Protein AF-A0A1M4Z8I9-F1 (afdb_monomer_lite)

Radius of gyration: 14.11 Å; chains: 1; bounding box: 34×24×38 Å

Foldseek 3Di:
DVVVLLVLLVQLQVLLVVLVVVVVCVVPDDPVRCVVCVVVNVVSVVSNVVSVVVNCVVPVPDDPCCSNNTDDHDDD

Structure (mmCIF, N/CA/C/O backbone):
data_AF-A0A1M4Z8I9-F1
#
_entry.id   AF-A0A1M4Z8I9-F1
#
loop_
_atom_site.group_PDB
_atom_site.id
_atom_site.type_symbol
_atom_site.label_atom_id
_atom_site.label_alt_id
_atom_site.label_comp_id
_atom_site.label_asym_id
_atom_site.label_entity_id
_atom_site.label_seq_id
_atom_site.pdbx_PDB_ins_code
_atom_site.Cartn_x
_atom_site.Cartn_y
_atom_site.Cartn_z
_atom_site.occupancy
_atom_site.B_iso_or_equiv
_atom_site.auth_seq_id
_atom_site.auth_comp_id
_atom_site.auth_asym_id
_atom_site.auth_atom_id
_atom_site.pdbx_PDB_model_num
ATOM 1 N N . MET A 1 1 ? -7.922 2.288 22.475 1.00 63.88 1 MET A N 1
ATOM 2 C CA . MET A 1 1 ? -8.576 1.700 21.285 1.00 63.88 1 MET A CA 1
ATOM 3 C C . MET A 1 1 ? -8.712 2.695 20.134 1.00 63.88 1 MET A C 1
ATOM 5 O O . MET A 1 1 ? -7.945 2.558 19.196 1.00 63.88 1 MET A O 1
ATOM 9 N N . ARG A 1 2 ? -9.553 3.746 20.210 1.00 73.81 2 ARG A N 1
ATOM 10 C CA . ARG A 1 2 ? -9.716 4.726 19.103 1.00 73.81 2 ARG A CA 1
ATOM 11 C C . ARG A 1 2 ? -8.405 5.350 18.596 1.00 73.81 2 ARG A C 1
ATOM 13 O O . ARG A 1 2 ? -8.128 5.285 17.407 1.00 73.81 2 ARG A O 1
ATOM 20 N N . LYS A 1 3 ? -7.553 5.842 19.506 1.00 80.50 3 LYS A N 1
ATOM 21 C CA . LYS A 1 3 ? -6.248 6.438 19.150 1.00 80.50 3 LYS A CA 1
ATOM 22 C C . LYS A 1 3 ? -5.294 5.463 18.442 1.00 80.50 3 LYS A C 1
ATOM 24 O O . LYS A 1 3 ? -4.489 5.886 17.624 1.00 80.50 3 LYS A O 1
ATOM 29 N N . GLN A 1 4 ? -5.379 4.168 18.756 1.00 90.88 4 GLN A N 1
ATOM 30 C CA . GLN A 1 4 ? -4.523 3.145 18.150 1.00 90.88 4 GLN A CA 1
ATOM 31 C C . GLN A 1 4 ? -4.976 2.828 16.724 1.00 90.88 4 GLN A C 1
AT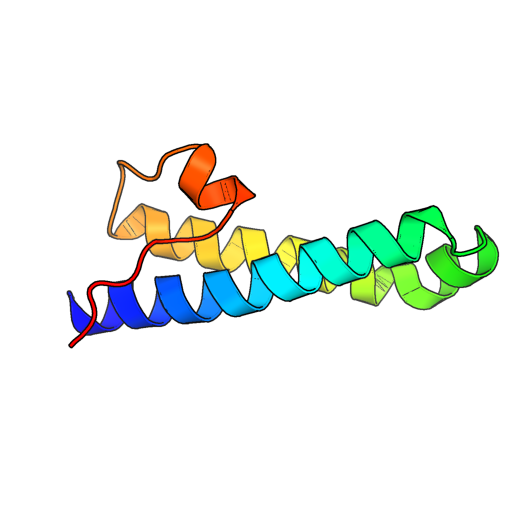OM 33 O O . GLN A 1 4 ? -4.148 2.814 15.820 1.00 90.88 4 GLN A O 1
ATOM 38 N N . LEU A 1 5 ? -6.286 2.660 16.510 1.00 93.50 5 LEU A N 1
ATOM 39 C CA . LEU A 1 5 ? -6.855 2.474 15.175 1.00 93.50 5 LEU A CA 1
ATOM 40 C C . LEU A 1 5 ? -6.540 3.664 14.258 1.00 93.50 5 LEU A C 1
ATOM 42 O O . LEU A 1 5 ? -6.109 3.470 13.127 1.00 93.50 5 LEU A O 1
ATOM 46 N N . GLU A 1 6 ? -6.688 4.896 14.747 1.00 93.94 6 GLU A N 1
ATOM 47 C CA . GLU A 1 6 ? -6.331 6.090 13.972 1.00 93.94 6 GLU A CA 1
ATOM 48 C C . GLU A 1 6 ? -4.834 6.166 13.644 1.00 93.94 6 GLU A C 1
ATOM 50 O O . GLU A 1 6 ? -4.482 6.575 12.539 1.00 93.94 6 GLU A O 1
ATOM 55 N N . SER A 1 7 ? -3.951 5.757 14.566 1.00 95.19 7 SER A N 1
ATOM 56 C CA . SER A 1 7 ? -2.506 5.673 14.294 1.00 95.19 7 SER A CA 1
ATOM 57 C C . SER A 1 7 ? -2.212 4.665 13.187 1.00 95.19 7 SER A C 1
ATOM 59 O O . SER A 1 7 ? -1.520 4.992 12.228 1.00 95.19 7 SER A O 1
ATOM 61 N N . LEU A 1 8 ? -2.806 3.471 13.266 1.00 96.62 8 LEU A N 1
ATOM 62 C CA . LEU A 1 8 ? -2.646 2.435 12.248 1.00 96.62 8 LEU A CA 1
ATOM 63 C C . LEU A 1 8 ? -3.166 2.900 10.880 1.00 96.62 8 LEU A C 1
ATOM 65 O O . LEU A 1 8 ? -2.476 2.728 9.879 1.00 96.62 8 LEU A O 1
ATOM 69 N N . LYS A 1 9 ? -4.335 3.556 10.832 1.00 96.38 9 LYS A N 1
ATOM 70 C CA . LYS A 1 9 ? -4.890 4.142 9.598 1.00 96.38 9 LYS A CA 1
ATOM 71 C C . LYS A 1 9 ? -3.965 5.223 9.017 1.00 96.38 9 LYS A C 1
ATOM 73 O O . LYS A 1 9 ? -3.752 5.258 7.808 1.00 96.38 9 LYS A O 1
ATOM 78 N N . LYS A 1 10 ? -3.350 6.067 9.857 1.00 96.75 10 LYS A N 1
ATOM 79 C CA . LYS A 1 10 ? -2.335 7.054 9.429 1.00 96.75 10 LYS A CA 1
ATOM 80 C C . LYS A 1 10 ? -1.091 6.389 8.841 1.00 96.75 10 LYS A C 1
ATOM 82 O O . LYS A 1 10 ? -0.635 6.789 7.773 1.00 96.75 10 LYS A O 1
ATOM 87 N N . GLU A 1 11 ? -0.552 5.381 9.518 1.00 97.69 11 GLU A N 1
ATOM 88 C CA . GLU A 1 11 ? 0.612 4.627 9.041 1.00 97.69 11 GLU A CA 1
ATOM 89 C C . GLU A 1 11 ? 0.313 3.907 7.723 1.00 97.69 11 GLU A C 1
ATOM 91 O O . GLU A 1 11 ? 1.134 3.941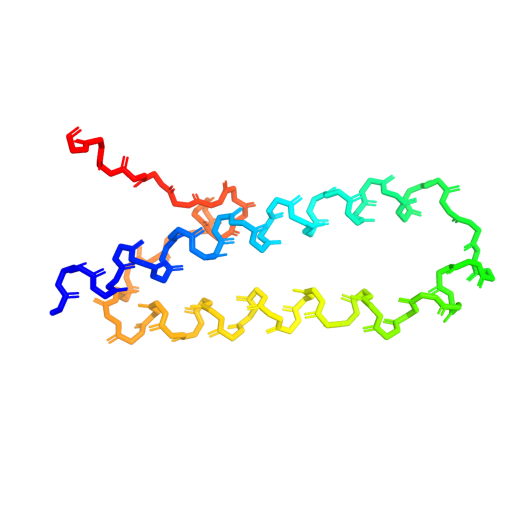 6.804 1.00 97.69 11 GLU A O 1
ATOM 96 N N . TYR A 1 12 ? -0.882 3.328 7.589 1.00 98.12 12 TYR A N 1
ATOM 97 C CA . TYR A 1 12 ? -1.331 2.706 6.348 1.00 98.12 12 TYR A CA 1
ATOM 98 C C . TYR A 1 12 ? -1.407 3.717 5.205 1.00 98.12 12 TYR A C 1
ATOM 100 O O . TYR A 1 12 ? -0.873 3.455 4.133 1.00 98.12 12 TYR A O 1
ATOM 108 N N . ASN A 1 13 ? -1.968 4.908 5.442 1.00 98.00 13 ASN A N 1
ATOM 109 C CA . ASN A 1 13 ? -2.025 5.969 4.432 1.00 98.00 13 ASN A CA 1
ATOM 110 C C . ASN A 1 13 ? -0.631 6.385 3.934 1.00 98.00 13 ASN A C 1
ATOM 112 O O . ASN A 1 13 ? -0.446 6.687 2.756 1.00 98.00 13 ASN A O 1
ATOM 116 N N . ILE A 1 14 ? 0.373 6.378 4.815 1.00 97.50 14 ILE A N 1
ATOM 117 C CA . ILE A 1 14 ? 1.765 6.626 4.424 1.00 97.50 14 ILE A CA 1
ATOM 118 C C . ILE A 1 14 ? 2.301 5.465 3.575 1.00 97.50 14 ILE A C 1
ATOM 120 O O . ILE A 1 14 ? 2.973 5.703 2.569 1.00 97.50 14 ILE A O 1
ATOM 124 N N . ALA A 1 15 ? 2.020 4.219 3.963 1.00 97.69 15 ALA A N 1
ATOM 125 C CA . ALA A 1 15 ? 2.463 3.028 3.242 1.00 97.69 15 ALA A CA 1
ATOM 126 C C . ALA A 1 15 ? 1.826 2.918 1.845 1.00 97.69 15 ALA A C 1
ATOM 128 O O . ALA A 1 15 ? 2.555 2.745 0.870 1.00 97.69 15 ALA A O 1
ATOM 129 N N . ILE A 1 16 ? 0.510 3.118 1.718 1.00 97.88 16 ILE A N 1
ATOM 130 C CA . ILE A 1 16 ? -0.193 3.056 0.428 1.00 97.88 16 ILE A CA 1
ATOM 131 C C . ILE A 1 16 ? 0.247 4.191 -0.508 1.00 97.88 16 ILE A C 1
ATOM 133 O O . ILE A 1 16 ? 0.437 3.983 -1.701 1.00 97.88 16 ILE A O 1
ATOM 137 N N . ALA A 1 17 ? 0.558 5.379 0.026 1.00 97.50 17 ALA A N 1
ATOM 138 C CA . ALA A 1 17 ? 1.149 6.452 -0.771 1.00 97.50 17 ALA A CA 1
ATOM 139 C C . ALA A 1 17 ? 2.545 6.086 -1.310 1.00 97.50 17 ALA A C 1
ATOM 141 O O . ALA A 1 17 ? 2.913 6.509 -2.407 1.00 97.50 17 ALA A O 1
ATOM 142 N N . ARG A 1 18 ? 3.341 5.310 -0.558 1.00 97.44 18 ARG A N 1
ATOM 143 C CA . ARG A 1 18 ? 4.622 4.769 -1.047 1.00 97.44 18 ARG A CA 1
ATOM 144 C C . ARG A 1 18 ? 4.400 3.690 -2.098 1.00 97.44 18 ARG A C 1
ATOM 146 O O . ARG A 1 18 ? 5.108 3.707 -3.097 1.00 97.44 18 ARG A O 1
ATOM 153 N N . PHE A 1 19 ? 3.411 2.821 -1.902 1.00 97.81 19 PHE A N 1
ATOM 154 C CA . PHE A 1 19 ? 3.014 1.825 -2.892 1.00 97.81 19 PHE A CA 1
ATOM 155 C C . PHE A 1 19 ? 2.633 2.482 -4.223 1.00 97.81 19 PHE A C 1
ATOM 157 O O . PHE A 1 19 ? 3.243 2.162 -5.231 1.00 97.81 19 PHE A O 1
ATOM 164 N N . HIS A 1 20 ? 1.763 3.496 -4.230 1.00 97.31 20 HIS A N 1
ATOM 165 C CA . HIS A 1 20 ? 1.400 4.208 -5.464 1.00 97.31 20 HIS A CA 1
ATOM 166 C C . HIS A 1 20 ? 2.586 4.907 -6.144 1.00 97.31 20 HIS A C 1
ATOM 168 O O . HIS A 1 20 ? 2.635 5.020 -7.366 1.00 97.31 20 HIS A O 1
ATOM 174 N N . LYS A 1 21 ? 3.558 5.414 -5.373 1.00 96.88 21 LYS A N 1
ATOM 175 C CA . LYS A 1 21 ? 4.791 5.976 -5.952 1.00 96.88 21 LYS A CA 1
ATOM 176 C C . LYS A 1 21 ? 5.661 4.893 -6.584 1.00 96.88 21 LYS A C 1
ATOM 178 O O . LYS A 1 21 ? 6.225 5.128 -7.645 1.00 96.88 21 LYS A O 1
ATOM 183 N N . MET A 1 22 ? 5.773 3.744 -5.923 1.00 96.75 22 MET A N 1
ATOM 184 C CA . MET A 1 22 ? 6.505 2.583 -6.420 1.00 96.75 22 MET A CA 1
ATOM 185 C C . MET A 1 22 ? 5.839 2.010 -7.675 1.00 96.75 22 MET A C 1
ATOM 187 O O . MET A 1 22 ? 6.539 1.748 -8.640 1.00 96.75 22 MET A O 1
ATOM 191 N N . GLU A 1 23 ? 4.513 1.893 -7.698 1.00 95.94 23 GLU A N 1
ATOM 192 C CA . GLU A 1 23 ? 3.736 1.445 -8.860 1.00 95.94 23 GLU A CA 1
ATOM 193 C C . GLU A 1 23 ? 4.019 2.328 -10.085 1.00 95.94 23 GLU A C 1
ATOM 195 O O . GLU A 1 23 ? 4.488 1.833 -11.104 1.00 95.94 23 GLU A O 1
ATOM 200 N N . LYS A 1 24 ? 3.904 3.655 -9.936 1.00 96.75 24 LYS A N 1
ATOM 201 C CA . LYS A 1 24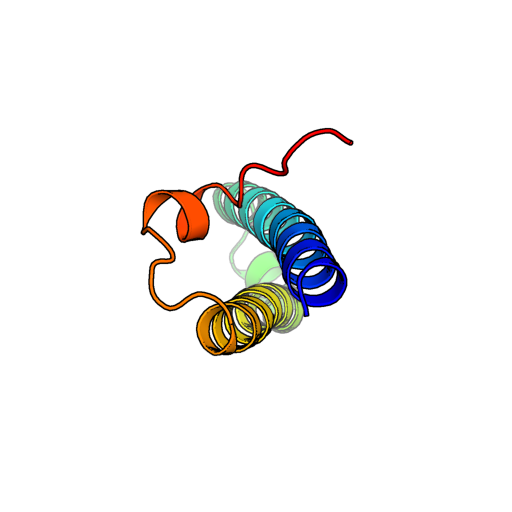 ? 4.252 4.612 -11.003 1.00 96.75 24 LYS A CA 1
ATOM 202 C C . LYS A 1 24 ? 5.712 4.544 -11.441 1.00 96.75 24 LYS A C 1
ATOM 204 O O . LYS A 1 24 ? 6.032 4.837 -12.588 1.00 96.75 24 LYS A O 1
ATOM 209 N N . TRP A 1 25 ? 6.622 4.240 -10.519 1.00 96.88 25 TRP A N 1
ATOM 210 C CA . TRP A 1 25 ? 8.026 4.054 -10.863 1.00 96.88 25 TRP A CA 1
ATOM 211 C C . TRP A 1 25 ? 8.212 2.777 -11.690 1.00 96.88 25 TRP A C 1
ATOM 213 O O . TRP A 1 25 ? 8.865 2.841 -12.730 1.00 96.88 25 TRP A O 1
ATOM 223 N N . CYS A 1 26 ? 7.579 1.664 -11.301 1.00 95.31 26 CYS A N 1
ATOM 224 C CA . CYS A 1 26 ? 7.611 0.400 -12.040 1.00 95.31 26 CYS A CA 1
ATOM 225 C C . CYS A 1 26 ? 7.107 0.541 -13.485 1.00 95.31 26 CYS A C 1
ATOM 227 O O . CYS A 1 26 ? 7.666 -0.106 -14.364 1.00 95.31 26 CYS A O 1
ATOM 229 N N . ASP A 1 27 ? 6.142 1.428 -13.752 1.00 96.44 27 ASP A N 1
ATOM 230 C CA . ASP A 1 27 ? 5.657 1.712 -15.116 1.00 96.44 27 ASP A CA 1
ATOM 231 C C . ASP A 1 27 ? 6.755 2.237 -16.062 1.00 96.44 27 ASP A C 1
ATOM 233 O O . ASP A 1 27 ? 6.639 2.133 -17.282 1.00 96.44 27 ASP A O 1
ATOM 237 N N . THR A 1 28 ? 7.819 2.827 -15.509 1.00 96.25 28 THR A N 1
ATOM 238 C CA . THR A 1 28 ? 8.920 3.442 -16.274 1.00 96.25 28 THR A CA 1
ATOM 239 C C . THR A 1 28 ? 10.278 2.779 -16.045 1.00 96.25 28 THR A C 1
ATOM 241 O O . THR A 1 28 ? 11.206 2.998 -16.824 1.00 96.25 28 THR A O 1
ATOM 244 N N . ALA A 1 29 ? 10.415 1.981 -14.985 1.00 96.25 29 ALA A N 1
ATOM 245 C CA . ALA A 1 29 ? 11.656 1.321 -14.612 1.00 96.25 29 ALA A CA 1
ATOM 246 C C . ALA A 1 29 ? 11.948 0.124 -15.521 1.00 96.25 29 ALA A C 1
ATOM 248 O O . ALA A 1 29 ? 11.055 -0.654 -15.863 1.00 96.25 29 ALA A O 1
ATOM 249 N N . THR A 1 30 ? 13.222 -0.066 -15.858 1.00 97.50 30 THR A N 1
ATOM 250 C CA . THR A 1 30 ? 13.659 -1.260 -16.587 1.00 97.50 30 THR A CA 1
ATOM 251 C C . THR A 1 30 ? 13.516 -2.513 -15.721 1.00 97.50 30 THR A C 1
ATOM 253 O O . THR A 1 30 ? 13.487 -2.433 -14.493 1.00 97.50 30 THR A O 1
ATOM 256 N N . ILE A 1 31 ? 13.476 -3.690 -16.351 1.00 95.50 31 ILE A N 1
ATOM 257 C CA . ILE A 1 31 ? 13.437 -4.973 -15.629 1.00 95.50 31 ILE A CA 1
ATOM 258 C C . ILE A 1 31 ? 14.641 -5.099 -14.685 1.00 95.50 31 ILE A C 1
ATOM 260 O O . ILE A 1 31 ? 14.468 -5.462 -13.528 1.00 95.50 31 ILE A O 1
ATOM 264 N N . GLU A 1 32 ? 15.841 -4.721 -15.134 1.00 97.50 32 GLU A N 1
ATOM 265 C CA . GLU A 1 32 ? 17.055 -4.784 -14.312 1.00 97.50 32 GLU A CA 1
ATOM 266 C C . GLU A 1 32 ? 16.958 -3.877 -13.071 1.00 97.50 32 GLU A C 1
ATOM 268 O O . GLU A 1 32 ? 17.362 -4.263 -11.972 1.00 97.50 32 GLU A O 1
ATOM 273 N N . ASP A 1 33 ? 16.385 -2.678 -13.211 1.00 97.12 33 ASP A N 1
ATOM 274 C CA . ASP A 1 33 ? 16.161 -1.780 -12.075 1.00 97.12 33 ASP A CA 1
ATOM 275 C C . ASP A 1 33 ? 15.117 -2.337 -11.105 1.00 97.12 33 ASP A C 1
ATOM 277 O O . ASP A 1 33 ? 15.293 -2.240 -9.884 1.00 97.12 33 ASP A O 1
ATOM 281 N N . GLN A 1 34 ? 14.045 -2.941 -11.626 1.00 95.25 34 GLN A N 1
ATOM 282 C CA . GLN A 1 34 ? 13.026 -3.605 -10.814 1.00 95.25 34 GLN A CA 1
ATOM 283 C C . GLN A 1 34 ? 13.614 -4.795 -10.049 1.00 95.25 34 GLN A C 1
ATOM 285 O O . GLN A 1 34 ? 13.348 -4.934 -8.858 1.00 95.25 34 GLN A O 1
ATOM 290 N N . GLU A 1 35 ? 14.472 -5.600 -10.678 1.00 96.81 35 GLU A N 1
ATOM 291 C CA . GLU A 1 35 ? 15.176 -6.716 -10.037 1.00 96.81 35 GLU A CA 1
ATOM 292 C C . GLU A 1 35 ? 16.117 -6.232 -8.927 1.00 96.81 35 GLU A C 1
ATOM 294 O O . GLU A 1 35 ? 16.072 -6.747 -7.806 1.00 96.81 35 GLU A O 1
ATOM 299 N N . LYS A 1 36 ? 16.907 -5.179 -9.183 1.00 97.06 36 LYS A N 1
ATOM 300 C CA . LYS A 1 36 ? 17.780 -4.555 -8.168 1.00 97.06 36 LYS A CA 1
ATOM 301 C C . LYS A 1 36 ? 16.996 -4.045 -6.959 1.00 97.06 36 LYS A C 1
ATOM 303 O O . LYS A 1 36 ? 17.488 -4.111 -5.833 1.00 97.06 36 LYS A O 1
ATOM 308 N N . ASN A 1 37 ? 15.778 -3.554 -7.179 1.00 96.19 37 ASN A N 1
ATOM 309 C CA . ASN A 1 37 ? 14.912 -3.005 -6.137 1.00 96.19 37 ASN A CA 1
ATOM 310 C C . ASN A 1 37 ? 13.827 -3.981 -5.662 1.00 96.19 37 ASN A C 1
ATOM 312 O O . ASN A 1 37 ? 12.978 -3.596 -4.856 1.00 96.19 37 ASN A O 1
ATOM 316 N N . TYR A 1 38 ? 13.866 -5.246 -6.088 1.00 95.56 38 TYR A N 1
ATOM 317 C CA . TYR A 1 38 ? 12.803 -6.219 -5.832 1.00 95.56 38 TYR A CA 1
ATOM 318 C C . TYR A 1 38 ? 12.487 -6.357 -4.341 1.00 95.56 38 TYR A C 1
ATOM 320 O O . TYR A 1 38 ? 11.329 -6.346 -3.928 1.00 95.56 38 TYR A O 1
ATOM 328 N N . LYS A 1 39 ? 13.529 -6.390 -3.504 1.00 97.12 39 LYS A N 1
ATOM 329 C CA . LYS A 1 39 ? 13.366 -6.433 -2.049 1.00 97.12 39 LYS A CA 1
ATOM 330 C C . LYS A 1 39 ? 12.573 -5.232 -1.524 1.00 97.12 39 LYS A C 1
ATOM 332 O O . LYS A 1 39 ? 11.672 -5.410 -0.713 1.00 97.12 39 LYS A O 1
ATOM 337 N N . HIS A 1 40 ? 12.866 -4.027 -2.008 1.00 95.62 40 HIS A N 1
ATOM 338 C CA . HIS A 1 40 ? 12.156 -2.817 -1.594 1.00 95.62 40 HIS A CA 1
ATOM 339 C C . HIS A 1 40 ? 10.694 -2.817 -2.050 1.00 95.62 40 HIS A C 1
ATOM 341 O O . HIS A 1 40 ? 9.826 -2.420 -1.27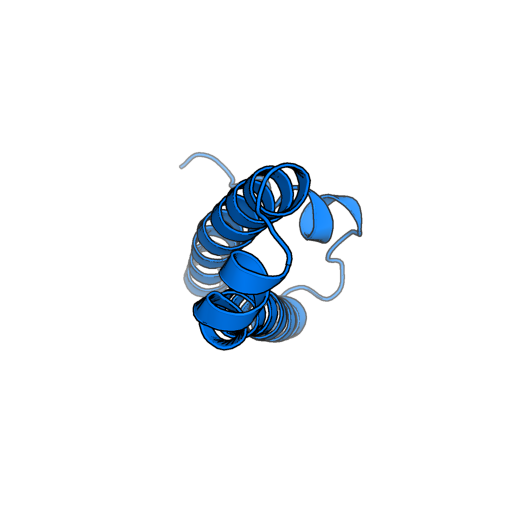5 1.00 95.62 40 HIS A O 1
ATOM 347 N N . ILE A 1 41 ? 10.413 -3.308 -3.259 1.00 95.62 41 ILE A N 1
ATOM 348 C CA . ILE A 1 41 ? 9.045 -3.490 -3.771 1.00 95.62 41 ILE A CA 1
ATOM 349 C C . ILE A 1 41 ? 8.255 -4.412 -2.833 1.00 95.62 41 ILE A C 1
ATOM 351 O O . ILE A 1 41 ? 7.183 -4.054 -2.337 1.00 95.62 41 ILE A O 1
ATOM 355 N N . VAL A 1 42 ? 8.825 -5.579 -2.524 1.00 97.31 42 VAL A N 1
ATOM 356 C CA . VAL A 1 42 ? 8.217 -6.569 -1.627 1.00 97.31 42 VAL A CA 1
ATOM 357 C C . VAL A 1 42 ? 8.013 -6.003 -0.218 1.00 97.31 42 VAL A C 1
ATOM 359 O O . VAL A 1 42 ? 6.951 -6.200 0.374 1.00 97.31 42 VAL A O 1
ATO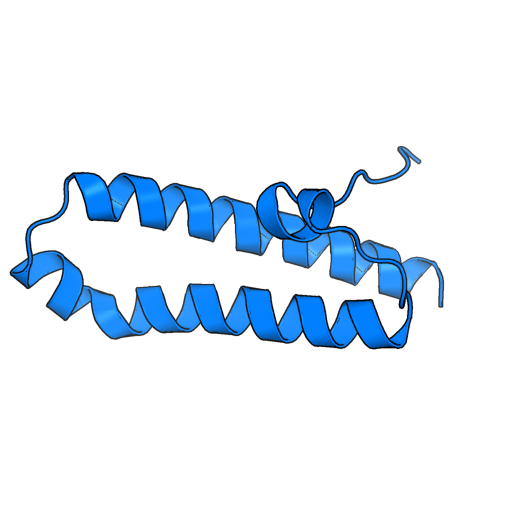M 362 N N . ASP A 1 43 ? 8.978 -5.252 0.316 1.00 97.81 43 ASP A N 1
ATOM 363 C CA . ASP A 1 43 ? 8.880 -4.636 1.644 1.00 97.81 43 ASP A CA 1
ATOM 364 C C . ASP A 1 43 ? 7.726 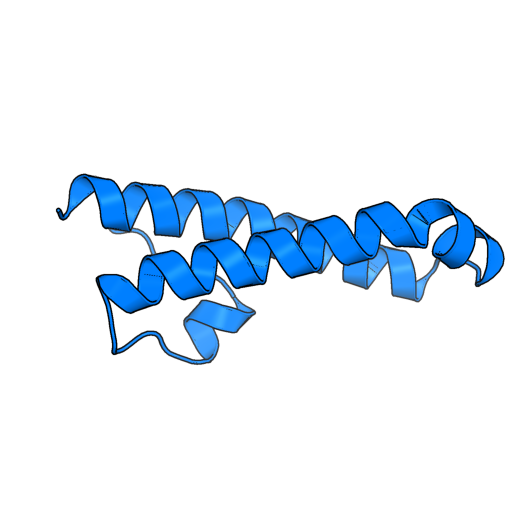-3.619 1.733 1.00 97.81 43 ASP A C 1
ATOM 366 O O . ASP A 1 43 ? 7.025 -3.557 2.751 1.00 97.81 43 ASP A O 1
ATOM 370 N N . VAL A 1 44 ? 7.481 -2.844 0.670 1.00 97.06 44 VAL A N 1
ATOM 371 C CA . VAL A 1 44 ? 6.358 -1.894 0.604 1.00 97.06 44 VAL A CA 1
ATOM 372 C C . VAL A 1 44 ? 5.018 -2.634 0.622 1.00 97.06 44 VAL A C 1
ATOM 374 O O . VAL A 1 44 ? 4.139 -2.282 1.417 1.00 97.06 44 VAL A O 1
ATOM 377 N N . ILE A 1 45 ? 4.878 -3.694 -0.179 1.00 97.31 45 ILE A N 1
ATOM 378 C CA . ILE A 1 45 ? 3.667 -4.530 -0.228 1.00 97.31 45 ILE A CA 1
ATOM 379 C C . ILE A 1 45 ? 3.412 -5.187 1.135 1.00 97.31 45 ILE A C 1
ATOM 381 O O . ILE A 1 45 ? 2.315 -5.090 1.691 1.00 97.31 45 ILE A O 1
ATOM 385 N N . ASN A 1 46 ? 4.442 -5.797 1.725 1.00 98.25 46 ASN A N 1
ATOM 386 C CA . ASN A 1 46 ? 4.346 -6.448 3.031 1.00 98.25 46 ASN A CA 1
ATOM 387 C C . ASN A 1 46 ? 3.975 -5.465 4.144 1.00 98.25 46 ASN A C 1
ATOM 389 O O . ASN A 1 46 ? 3.202 -5.805 5.040 1.00 98.25 46 ASN A O 1
ATOM 393 N N . THR A 1 47 ? 4.484 -4.233 4.081 1.00 98.12 47 THR A N 1
ATOM 394 C CA . THR A 1 47 ? 4.125 -3.183 5.039 1.00 98.12 47 THR A CA 1
ATOM 395 C C . THR A 1 47 ? 2.644 -2.825 4.944 1.00 98.12 47 THR A C 1
ATOM 397 O O . THR A 1 47 ? 1.983 -2.748 5.982 1.00 98.12 47 THR A O 1
ATOM 400 N N . CYS A 1 48 ? 2.109 -2.666 3.728 1.00 97.94 48 CYS A N 1
ATOM 401 C CA . CYS A 1 48 ? 0.682 -2.419 3.516 1.00 97.94 48 CYS A CA 1
ATOM 402 C C . CYS A 1 48 ? -0.161 -3.572 4.081 1.00 97.94 48 CYS A C 1
ATOM 404 O O . CYS A 1 48 ? -1.054 -3.340 4.894 1.00 97.94 48 CYS A O 1
ATOM 406 N N . ASN A 1 49 ? 0.177 -4.819 3.737 1.00 97.75 49 ASN A N 1
ATOM 407 C CA . ASN A 1 49 ? -0.551 -6.005 4.197 1.00 97.75 49 ASN A CA 1
ATOM 408 C C . ASN A 1 49 ? -0.534 -6.155 5.721 1.00 97.75 49 ASN A C 1
ATOM 410 O O . ASN A 1 49 ? -1.570 -6.414 6.334 1.00 97.75 49 ASN A O 1
ATOM 414 N N . ARG A 1 50 ? 0.627 -5.950 6.355 1.00 98.31 50 ARG A N 1
ATOM 415 C CA . ARG A 1 50 ? 0.758 -6.004 7.815 1.00 98.31 50 ARG A CA 1
ATOM 416 C C . ARG A 1 50 ? -0.151 -4.977 8.483 1.00 98.31 50 ARG A C 1
ATOM 418 O O . ARG A 1 50 ? -0.900 -5.332 9.385 1.00 98.31 50 ARG A O 1
ATOM 425 N N . LEU A 1 51 ? -0.101 -3.723 8.039 1.00 98.06 51 LEU A N 1
ATOM 426 C CA . LEU A 1 51 ? -0.909 -2.648 8.616 1.00 98.06 51 LEU A CA 1
ATOM 427 C C . LEU A 1 51 ? -2.408 -2.881 8.396 1.00 98.06 51 LEU A C 1
ATOM 429 O O . LEU A 1 51 ? -3.184 -2.699 9.329 1.00 98.06 51 LEU A O 1
ATOM 433 N N . LEU A 1 52 ? -2.814 -3.349 7.212 1.00 97.31 52 LEU A N 1
ATOM 434 C CA . LEU A 1 52 ? -4.209 -3.689 6.933 1.00 97.31 52 LEU A CA 1
ATOM 435 C C . LEU A 1 52 ? -4.716 -4.810 7.847 1.00 97.31 52 LEU A C 1
ATOM 437 O O . LEU A 1 52 ? -5.811 -4.707 8.396 1.00 97.31 52 LEU A O 1
ATOM 441 N N . ASN A 1 53 ? -3.913 -5.857 8.046 1.00 96.69 53 ASN A N 1
ATOM 442 C CA . ASN A 1 53 ? -4.261 -6.952 8.949 1.00 96.69 53 ASN A CA 1
ATOM 443 C C . ASN A 1 53 ? -4.390 -6.474 10.399 1.00 96.69 53 ASN A C 1
ATOM 445 O O . ASN A 1 53 ? -5.301 -6.908 11.095 1.00 96.69 53 ASN A O 1
ATOM 449 N N . GLU A 1 54 ? -3.528 -5.561 10.855 1.00 96.62 54 GLU A N 1
ATOM 450 C CA . GLU A 1 54 ? -3.672 -4.955 12.183 1.00 96.62 54 GLU A CA 1
ATOM 451 C C . GLU A 1 54 ? -4.932 -4.085 12.290 1.00 96.62 54 GLU A C 1
ATOM 453 O O . GLU A 1 54 ? -5.635 -4.171 13.291 1.00 96.62 54 GLU A O 1
ATOM 458 N N . ILE A 1 55 ? -5.269 -3.291 11.266 1.00 96.25 55 ILE A N 1
ATOM 459 C CA . ILE A 1 55 ? -6.498 -2.477 11.241 1.00 96.25 55 ILE A CA 1
ATOM 460 C C . ILE A 1 55 ? -7.741 -3.365 11.320 1.00 96.25 55 ILE A C 1
ATOM 462 O O . ILE A 1 55 ? -8.631 -3.083 12.122 1.00 96.25 55 ILE A O 1
ATOM 466 N N . LYS A 1 56 ? -7.775 -4.465 10.558 1.00 95.06 56 LYS A N 1
ATOM 467 C CA . LYS A 1 56 ? -8.901 -5.412 10.525 1.00 95.06 56 LYS A CA 1
ATOM 468 C C . LYS A 1 56 ? -9.201 -6.073 11.874 1.00 95.06 56 LYS A C 1
ATOM 470 O O . LYS A 1 56 ? -10.324 -6.504 12.089 1.00 95.06 56 LYS A O 1
ATOM 475 N N . LYS A 1 57 ? -8.246 -6.098 12.815 1.00 94.56 57 LYS A N 1
ATOM 476 C CA . LYS A 1 57 ? -8.492 -6.548 14.202 1.00 94.56 57 LYS A CA 1
ATOM 477 C C . LYS A 1 57 ? -9.379 -5.590 15.004 1.00 94.56 57 LYS A C 1
ATOM 479 O O . LYS A 1 57 ? -9.905 -5.977 16.042 1.00 94.56 57 LYS A O 1
ATOM 484 N N . TYR A 1 58 ? -9.485 -4.333 14.575 1.00 93.44 58 TYR A N 1
ATOM 485 C CA . TYR A 1 58 ? -10.251 -3.282 15.251 1.00 93.44 58 TYR A CA 1
ATOM 486 C C . TYR A 1 58 ? -11.446 -2.790 14.431 1.00 93.44 58 TYR A C 1
ATOM 488 O O . TYR A 1 58 ? -12.363 -2.200 14.999 1.00 93.44 58 TYR A O 1
ATOM 496 N N . ASP A 1 59 ? -11.402 -2.968 13.113 1.00 91.25 59 ASP A N 1
ATOM 497 C CA . ASP A 1 59 ? -12.399 -2.492 12.162 1.00 91.25 59 ASP A CA 1
ATOM 498 C C . ASP A 1 59 ? -12.622 -3.570 11.096 1.00 91.25 59 ASP A C 1
ATOM 500 O O . ASP A 1 59 ? -11.853 -3.692 10.147 1.00 91.25 59 ASP A O 1
ATOM 504 N N . GLU A 1 60 ? -13.647 -4.400 11.273 1.00 89.69 60 GLU A N 1
ATOM 505 C CA . GLU A 1 60 ? -13.961 -5.489 10.336 1.00 89.69 60 GLU A CA 1
ATOM 506 C C . GLU A 1 60 ? -14.630 -4.984 9.047 1.00 89.69 60 GLU A C 1
ATOM 508 O O . GLU A 1 60 ? -14.730 -5.726 8.072 1.00 89.69 60 GLU A O 1
ATOM 513 N N . PHE A 1 61 ? -15.052 -3.716 9.015 1.00 92.38 61 PHE A N 1
ATOM 514 C CA . PHE A 1 61 ? -15.812 -3.118 7.916 1.00 92.38 61 PHE A CA 1
ATOM 515 C C . PHE A 1 61 ? -14.945 -2.306 6.949 1.00 92.38 61 PHE A C 1
ATOM 517 O O . PHE A 1 61 ? -15.479 -1.492 6.194 1.00 92.38 61 PHE A O 1
ATOM 524 N N . VAL A 1 62 ? -13.620 -2.514 6.952 1.00 93.44 62 VAL A N 1
ATOM 525 C CA . VAL A 1 62 ? -12.725 -1.873 5.978 1.00 93.44 62 VAL A CA 1
ATOM 526 C C . VAL A 1 62 ? -13.206 -2.162 4.559 1.00 93.44 62 VAL A C 1
ATOM 528 O O . VAL A 1 62 ? -13.331 -3.317 4.152 1.00 93.44 62 VAL A O 1
ATOM 531 N N . THR A 1 63 ? -13.431 -1.096 3.799 1.00 95.62 63 THR A N 1
ATOM 532 C CA . THR A 1 63 ? -13.918 -1.165 2.419 1.00 95.62 63 THR A CA 1
ATOM 533 C C . THR A 1 63 ? -12.780 -1.304 1.410 1.00 95.62 63 THR A C 1
ATOM 535 O O . THR A 1 63 ? -11.662 -0.848 1.649 1.00 95.62 63 THR A O 1
ATOM 538 N N . ASP A 1 64 ? -13.076 -1.840 0.223 1.00 95.06 64 ASP A N 1
ATOM 539 C CA . ASP A 1 64 ? -12.103 -1.928 -0.877 1.00 95.06 64 ASP A CA 1
ATOM 540 C C . ASP A 1 64 ? -11.533 -0.556 -1.256 1.00 95.06 64 ASP A C 1
ATOM 542 O O . ASP A 1 64 ? -10.340 -0.417 -1.520 1.00 95.06 64 ASP A O 1
ATOM 546 N N . ASN A 1 65 ? -12.364 0.489 -1.218 1.00 95.50 65 ASN A N 1
ATOM 547 C CA . ASN A 1 65 ? -11.905 1.846 -1.483 1.00 95.50 65 ASN A CA 1
ATOM 548 C C . ASN A 1 65 ? -10.884 2.330 -0.441 1.00 95.50 65 ASN A C 1
ATOM 550 O O . ASN A 1 65 ? -9.932 3.009 -0.808 1.00 95.50 65 ASN A O 1
ATOM 554 N N . GLU A 1 66 ? -11.055 1.999 0.840 1.00 96.06 66 GLU A N 1
ATOM 555 C CA . GLU A 1 66 ? -10.078 2.356 1.878 1.00 96.06 66 GLU A CA 1
ATOM 556 C C . GLU A 1 66 ? -8.775 1.564 1.747 1.00 96.06 66 GLU A C 1
ATOM 558 O O . GLU A 1 66 ? -7.705 2.092 2.046 1.00 96.06 66 GLU A O 1
ATOM 563 N N . ILE A 1 67 ? -8.848 0.323 1.264 1.00 94.81 67 ILE A N 1
ATOM 564 C CA . ILE A 1 67 ? -7.665 -0.489 0.960 1.00 94.81 67 ILE A CA 1
ATOM 565 C C . ILE A 1 67 ? -6.886 0.143 -0.198 1.00 94.81 67 ILE A C 1
ATOM 567 O O . ILE A 1 67 ? -5.680 0.340 -0.104 1.00 94.81 67 ILE A O 1
ATOM 571 N N . LEU A 1 68 ? -7.572 0.505 -1.282 1.00 94.88 68 LEU A N 1
ATOM 572 C CA . LEU A 1 68 ? -6.921 1.030 -2.481 1.00 94.88 68 LEU A CA 1
ATOM 573 C C . LEU A 1 68 ? -6.446 2.476 -2.310 1.00 94.88 68 LEU A C 1
ATOM 575 O O . LEU A 1 68 ? -5.352 2.821 -2.735 1.00 94.88 68 LEU A O 1
ATOM 579 N N . ASN A 1 69 ? -7.242 3.333 -1.673 1.00 93.81 69 ASN A N 1
ATOM 580 C CA . ASN A 1 69 ? -6.998 4.779 -1.652 1.00 93.81 69 ASN A CA 1
ATOM 581 C C . ASN A 1 69 ? -6.574 5.318 -0.278 1.00 93.81 69 ASN A C 1
ATOM 583 O O . ASN A 1 69 ? -6.268 6.506 -0.145 1.00 93.81 69 ASN A O 1
ATOM 587 N N . GLY A 1 70 ? -6.529 4.460 0.740 1.00 95.25 70 GLY A N 1
ATOM 588 C CA . GLY A 1 70 ? -6.293 4.852 2.123 1.00 95.25 70 GLY A CA 1
ATOM 589 C C . GLY A 1 70 ? -7.559 5.318 2.849 1.00 95.25 70 GLY A C 1
ATOM 590 O O . GLY A 1 70 ? -8.638 5.502 2.285 1.00 95.25 70 GLY A O 1
ATOM 591 N N . PHE A 1 71 ? -7.415 5.521 4.154 1.00 95.56 71 PHE A N 1
ATOM 592 C CA . PHE A 1 71 ? -8.493 5.844 5.077 1.00 95.56 71 PHE A CA 1
ATOM 593 C C . PHE A 1 71 ? -8.736 7.346 5.180 1.00 95.56 71 PHE A C 1
ATOM 595 O O . PHE A 1 71 ? -7.804 8.136 5.369 1.00 95.56 71 PHE A O 1
ATOM 602 N N . LYS A 1 72 ? -10.010 7.748 5.184 1.00 92.00 72 LYS A N 1
ATOM 603 C CA . LYS A 1 72 ? -10.389 9.110 5.562 1.00 92.00 72 LYS A CA 1
ATOM 604 C C . LYS A 1 72 ? -10.220 9.274 7.070 1.00 92.00 72 LYS A C 1
ATOM 606 O O . LYS A 1 72 ? -10.886 8.610 7.860 1.00 92.00 72 LYS A O 1
ATOM 611 N N . LEU A 1 73 ? -9.326 10.169 7.470 1.00 85.38 73 LEU A N 1
ATOM 612 C CA . LEU A 1 73 ? -9.121 10.498 8.875 1.00 85.38 73 LEU A CA 1
ATOM 613 C C . LEU A 1 73 ? -10.128 11.575 9.272 1.00 85.38 73 LEU A C 1
ATOM 615 O O . LEU A 1 73 ? -10.313 12.550 8.542 1.00 85.38 73 LEU A O 1
ATOM 619 N N . LEU A 1 74 ? -10.786 11.399 10.417 1.00 73.69 74 LEU A N 1
ATOM 620 C CA . LEU A 1 74 ? -11.565 12.479 11.008 1.00 73.69 74 LEU A CA 1
ATOM 621 C C . LEU A 1 74 ? -10.572 13.569 11.419 1.00 73.69 74 LEU A C 1
ATOM 623 O O . LEU A 1 74 ? -9.680 13.325 12.233 1.00 73.69 74 LEU A O 1
ATOM 627 N N . SER A 1 75 ? -10.681 14.741 10.798 1.00 57.72 75 SER A N 1
ATOM 628 C CA . SER A 1 75 ? -9.941 15.929 11.209 1.00 57.72 75 SER A CA 1
ATOM 629 C C . SER A 1 75 ? -10.244 16.180 12.686 1.00 57.72 75 SER A C 1
ATOM 631 O O . SER A 1 75 ? -11.414 16.305 13.050 1.00 57.72 75 SER A O 1
ATOM 633 N N . SER A 1 76 ? -9.209 16.168 13.527 1.00 46.44 76 SER A N 1
ATOM 634 C CA . SER A 1 76 ? -9.301 16.685 14.899 1.00 46.44 76 SER A CA 1
ATOM 635 C C . SER A 1 76 ? -9.362 18.204 14.879 1.00 46.44 76 SER A C 1
ATOM 637 O O . SER A 1 76 ? -8.717 18.786 13.976 1.00 46.44 76 SER A O 1
#

Organism: NCBI:txid1123404

pLDDT: mean 93.54, std 8.94, range [46.44, 98.31]

Sequence (76 aa):
MRKQLESLKKEYNIAIARFHKMEKWCDTATIEDQEKNYKHIVDVINTCNRLLNEIKKYDEFVTDNEILNGFKLLSS

Secondary structure (DSSP, 8-state):
-HHHHHHHHHHHHHHHHHHHHHHHHHTTS-HHHHHHTHHHHHHHHHHHHHHHHHHHTT-TT--HHHHHH-PPPPP-